Protein AF-A0A358IYY2-F1 (afdb_monomer_lite)

Structure (mmCIF, N/CA/C/O backbone):
data_AF-A0A358IYY2-F1
#
_entry.id   AF-A0A358IYY2-F1
#
loop_
_atom_site.group_PDB
_atom_site.id
_atom_site.type_symbol
_atom_site.label_atom_id
_atom_site.label_alt_id
_atom_site.label_comp_id
_atom_site.label_asym_id
_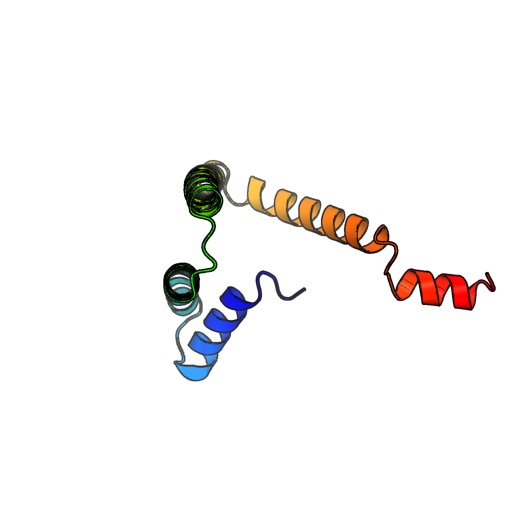atom_site.label_entity_id
_atom_site.label_seq_id
_atom_site.pdbx_PDB_ins_code
_atom_site.Cartn_x
_atom_site.Cartn_y
_atom_site.Cartn_z
_atom_site.occupancy
_atom_site.B_iso_or_equiv
_atom_site.auth_seq_id
_atom_site.auth_comp_id
_atom_site.auth_asym_id
_atom_site.auth_atom_id
_atom_site.pdbx_PDB_model_num
ATOM 1 N N . PHE A 1 1 ? 6.812 8.954 8.675 1.00 39.12 1 PHE A N 1
ATOM 2 C CA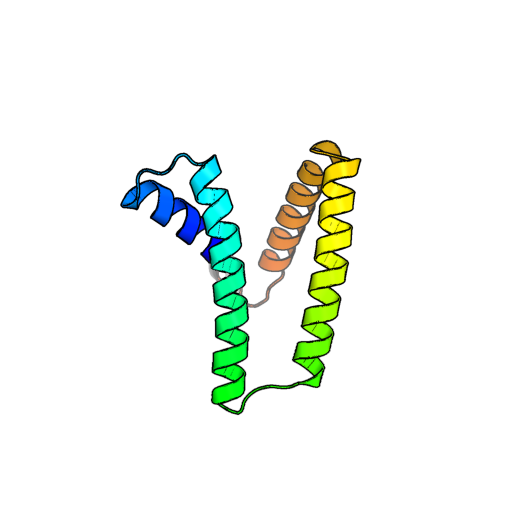 . PHE A 1 1 ? 6.454 8.406 7.353 1.00 39.12 1 PHE A CA 1
ATOM 3 C C . PHE A 1 1 ? 5.002 8.733 7.058 1.00 39.12 1 PHE A C 1
ATOM 5 O O . PHE A 1 1 ? 4.129 8.265 7.777 1.00 39.12 1 PHE A O 1
ATOM 12 N N . PHE A 1 2 ? 4.745 9.543 6.028 1.00 38.28 2 PHE A N 1
ATOM 13 C CA . PHE A 1 2 ? 3.446 9.550 5.357 1.00 38.28 2 PHE A CA 1
ATOM 14 C C . PHE A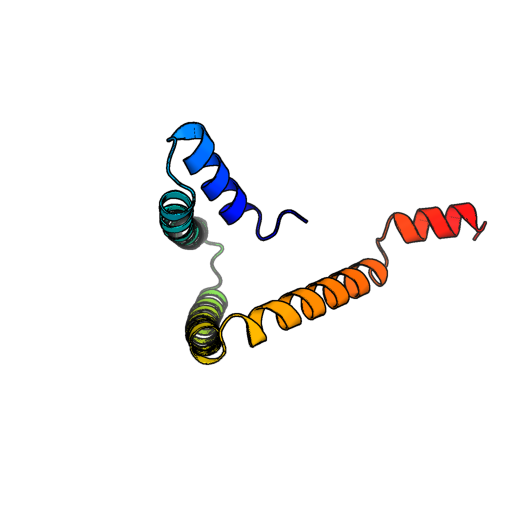 1 2 ? 3.250 8.121 4.831 1.00 38.28 2 PHE A C 1
ATOM 16 O O . PHE A 1 2 ? 3.898 7.722 3.865 1.00 38.28 2 PHE A O 1
ATOM 23 N N . GLY A 1 3 ? 2.483 7.299 5.552 1.00 48.56 3 GLY A N 1
ATOM 24 C CA . GLY A 1 3 ? 2.158 5.942 5.115 1.00 48.56 3 GLY A CA 1
ATOM 25 C C . GLY A 1 3 ? 1.578 5.958 3.693 1.00 48.56 3 GLY A C 1
ATOM 26 O O . GLY A 1 3 ? 1.061 6.994 3.264 1.00 48.56 3 GLY A O 1
ATOM 27 N N . PRO A 1 4 ? 1.639 4.807 3.000 1.00 55.62 4 PRO A N 1
ATOM 28 C CA . PRO A 1 4 ? 1.707 4.657 1.533 1.00 55.62 4 PRO A CA 1
ATOM 29 C C . PRO A 1 4 ? 1.311 5.932 0.776 1.00 55.62 4 PRO A C 1
ATOM 31 O O . PRO A 1 4 ? 0.125 6.207 0.578 1.00 55.62 4 PRO A O 1
ATOM 34 N N . GLY A 1 5 ? 2.321 6.738 0.429 1.00 64.62 5 GLY A N 1
ATOM 35 C CA . GLY A 1 5 ? 2.166 8.157 0.089 1.00 64.62 5 GLY A CA 1
ATOM 36 C C . GLY A 1 5 ? 1.107 8.442 -0.973 1.00 64.62 5 GLY A C 1
ATOM 37 O O . GLY A 1 5 ? 0.329 9.369 -0.805 1.00 64.62 5 GLY A O 1
ATOM 38 N N . THR A 1 6 ? 0.993 7.598 -1.997 1.00 74.88 6 THR A N 1
ATOM 39 C CA . THR A 1 6 ? 0.010 7.737 -3.082 1.00 74.88 6 THR A CA 1
ATOM 40 C C . THR A 1 6 ? -1.439 7.769 -2.593 1.00 74.88 6 THR A C 1
ATOM 42 O O . THR A 1 6 ? -2.215 8.621 -3.016 1.00 74.88 6 THR A O 1
ATOM 45 N N . GLY A 1 7 ? -1.820 6.881 -1.669 1.00 74.12 7 GLY A N 1
ATOM 46 C CA . GLY A 1 7 ? -3.196 6.820 -1.170 1.00 74.12 7 GLY A CA 1
ATOM 47 C C . GLY A 1 7 ? -3.541 8.034 -0.309 1.00 74.12 7 GLY A C 1
ATOM 48 O O . GLY A 1 7 ? -4.544 8.706 -0.536 1.00 74.12 7 GLY A O 1
ATOM 49 N N . SER A 1 8 ? -2.674 8.358 0.648 1.00 79.19 8 SER A N 1
ATOM 50 C CA . SER A 1 8 ? -2.844 9.532 1.512 1.00 79.19 8 SER A CA 1
ATOM 51 C C . SER A 1 8 ? -2.838 10.831 0.700 1.00 79.19 8 SER A C 1
ATOM 53 O O . SER A 1 8 ? -3.654 11.713 0.955 1.00 79.19 8 SER A O 1
ATOM 55 N N . PHE A 1 9 ? -1.979 10.919 -0.320 1.00 82.69 9 PHE A N 1
ATOM 56 C CA . PHE A 1 9 ? -1.915 12.047 -1.244 1.00 82.69 9 PHE A CA 1
ATOM 57 C C . PHE A 1 9 ? -3.218 12.196 -2.029 1.00 82.69 9 PHE A C 1
ATOM 59 O O . PHE A 1 9 ? -3.835 13.250 -1.951 1.00 82.69 9 PHE A O 1
ATOM 66 N N . PHE A 1 10 ? -3.717 11.134 -2.675 1.00 83.38 10 PHE A N 1
ATOM 67 C CA . PHE A 1 10 ? -5.002 11.199 -3.377 1.00 83.38 10 PHE A CA 1
ATOM 68 C C . PHE A 1 10 ? -6.161 11.553 -2.445 1.00 83.38 10 PHE A C 1
ATOM 70 O O . PHE A 1 10 ? -7.012 12.348 -2.823 1.00 83.38 10 PHE A O 1
ATOM 77 N N . ALA A 1 11 ? -6.204 11.007 -1.225 1.00 84.00 11 ALA A N 1
ATOM 78 C CA . ALA A 1 11 ? -7.265 11.343 -0.274 1.00 84.00 11 ALA A CA 1
ATOM 79 C C . ALA A 1 11 ? -7.233 12.829 0.093 1.00 84.00 11 ALA A C 1
ATOM 81 O O . ALA A 1 11 ? -8.265 13.491 0.029 1.00 84.00 11 ALA A O 1
ATOM 82 N N . LEU A 1 12 ? -6.054 13.366 0.414 1.00 84.44 12 LEU A N 1
ATOM 83 C CA . LEU A 1 12 ? -5.887 14.785 0.719 1.00 84.44 12 LEU A CA 1
ATOM 84 C C . LEU A 1 12 ? -6.210 15.667 -0.487 1.00 84.44 12 LEU A C 1
ATOM 86 O O . LEU A 1 12 ? -6.945 16.633 -0.326 1.00 84.44 12 LEU A O 1
ATOM 90 N N . SER A 1 13 ? -5.749 15.318 -1.690 1.00 83.62 13 SER A N 1
ATOM 91 C CA . SER A 1 13 ? -6.072 16.056 -2.914 1.00 83.62 13 SER A CA 1
ATOM 92 C C . SER A 1 13 ? -7.575 16.078 -3.178 1.00 83.62 13 SER A C 1
ATOM 94 O O . SER A 1 13 ? -8.124 17.125 -3.488 1.00 83.62 13 SER A O 1
ATOM 96 N N . LEU A 1 14 ? -8.269 14.953 -3.008 1.00 82.75 14 LEU A N 1
ATOM 97 C CA . LEU A 1 14 ? -9.716 14.875 -3.200 1.00 82.75 14 LEU A CA 1
ATOM 98 C C . LEU A 1 14 ? -10.504 15.657 -2.134 1.00 82.75 14 LEU A C 1
ATOM 100 O O . LEU A 1 14 ? -11.540 16.242 -2.447 1.00 82.75 14 LEU A O 1
ATOM 104 N N . VAL A 1 15 ? -10.024 15.693 -0.889 1.00 84.62 15 VAL A N 1
ATOM 105 C CA . VAL A 1 15 ? -10.625 16.516 0.175 1.00 84.62 15 VAL A CA 1
ATOM 106 C C . VAL A 1 15 ? -10.363 18.003 -0.080 1.00 84.62 15 VAL A C 1
ATOM 108 O O . VAL A 1 15 ? -11.292 18.800 -0.011 1.00 84.62 15 VAL A O 1
ATOM 111 N N . MET A 1 16 ? -9.121 18.383 -0.391 1.00 84.31 16 MET A N 1
ATOM 112 C CA . MET A 1 16 ? -8.713 19.783 -0.548 1.00 84.31 16 MET A CA 1
ATOM 113 C C . MET A 1 16 ? -9.214 20.411 -1.853 1.00 84.31 16 MET A C 1
ATOM 115 O O . MET A 1 16 ? -9.606 21.572 -1.842 1.00 84.31 16 MET A O 1
ATOM 119 N N . LEU A 1 17 ? -9.212 19.668 -2.966 1.00 83.88 17 LEU A N 1
ATOM 120 C CA . LEU A 1 17 ? -9.571 20.195 -4.290 1.00 83.88 17 LEU A CA 1
ATOM 121 C C . LEU A 1 17 ? -11.056 20.019 -4.623 1.00 83.88 17 LEU A C 1
ATOM 123 O O . LEU A 1 17 ? -11.632 20.889 -5.264 1.00 83.88 17 LEU A O 1
ATOM 127 N N . LEU A 1 18 ? -11.684 18.910 -4.208 1.00 80.31 18 LEU A N 1
ATOM 128 C CA . LEU A 1 18 ? -13.103 18.641 -4.491 1.00 80.31 18 LEU A CA 1
ATOM 129 C C . LEU A 1 18 ? -14.022 18.838 -3.277 1.00 80.31 18 LEU A C 1
ATOM 131 O O . LEU A 1 18 ? -15.224 18.603 -3.384 1.00 80.31 18 LEU A O 1
ATOM 135 N N . GLY A 1 19 ? -13.487 19.230 -2.114 1.00 77.75 19 GLY A N 1
ATOM 136 C CA . GLY A 1 19 ? -14.285 19.453 -0.902 1.00 77.75 19 GLY A CA 1
ATOM 137 C C . GLY A 1 19 ? -15.011 18.199 -0.402 1.00 77.75 19 GLY A C 1
ATOM 138 O O . GLY A 1 19 ? -15.998 18.294 0.329 1.00 77.75 19 GLY A O 1
ATOM 139 N N . MET A 1 20 ? -14.580 17.005 -0.825 1.00 81.31 20 MET A N 1
ATOM 140 C CA . MET A 1 20 ? -15.261 15.764 -0.469 1.00 81.31 20 MET A CA 1
ATOM 141 C C . MET A 1 20 ? -15.032 15.423 1.002 1.00 81.31 20 MET A C 1
ATOM 143 O O . MET A 1 20 ? -13.914 15.490 1.505 1.00 81.31 20 MET A O 1
ATOM 147 N N . GLY A 1 21 ? -16.086 14.976 1.688 1.00 81.62 21 GLY A N 1
ATOM 148 C CA . GLY A 1 21 ? -15.954 14.434 3.041 1.00 81.62 21 GLY A CA 1
ATOM 149 C C . GLY A 1 21 ? -14.970 13.258 3.076 1.00 81.62 21 GLY A C 1
ATOM 150 O O . GLY A 1 21 ? -14.920 12.460 2.137 1.00 81.62 21 GLY A O 1
ATOM 151 N N . LEU A 1 22 ? -14.211 13.131 4.170 1.00 76.75 22 LEU A N 1
ATOM 152 C CA . LEU A 1 22 ? -13.095 12.183 4.310 1.00 76.75 22 LEU A CA 1
ATOM 153 C C . LEU A 1 22 ? -13.477 10.731 3.958 1.00 76.75 22 LEU A C 1
ATOM 155 O O . LEU A 1 22 ? -12.705 10.001 3.340 1.00 76.75 22 LEU A O 1
ATOM 159 N N . THR A 1 23 ? -14.700 10.315 4.280 1.00 78.75 23 THR A N 1
ATOM 160 C CA . THR A 1 23 ? -15.254 9.000 3.922 1.00 78.75 23 THR A CA 1
ATOM 161 C C . THR A 1 23 ? -15.453 8.812 2.416 1.00 78.75 23 THR A C 1
ATOM 163 O O . THR A 1 23 ? -15.114 7.754 1.891 1.00 78.75 23 THR A O 1
ATOM 166 N N . ARG A 1 24 ? -15.948 9.824 1.690 1.00 77.00 24 ARG A N 1
ATOM 167 C CA . ARG A 1 24 ? -16.087 9.755 0.222 1.00 77.00 24 ARG A CA 1
ATOM 168 C C . ARG A 1 24 ? -14.731 9.858 -0.471 1.00 77.00 24 ARG A C 1
ATOM 170 O O . ARG A 1 24 ? -14.449 9.072 -1.373 1.00 77.00 24 ARG A O 1
ATOM 177 N N . ALA A 1 25 ? -13.867 10.756 -0.005 1.00 80.75 25 ALA A N 1
ATOM 178 C CA . ALA A 1 25 ? -12.520 10.907 -0.542 1.00 80.75 25 ALA A CA 1
ATOM 179 C C . ALA A 1 25 ? -11.711 9.607 -0.419 1.00 80.75 25 ALA A C 1
ATOM 181 O O . ALA A 1 25 ? -11.147 9.144 -1.402 1.00 80.75 25 ALA A O 1
ATOM 182 N N . THR A 1 26 ? -11.733 8.951 0.746 1.00 81.44 26 THR A N 1
ATOM 183 C CA . THR A 1 26 ? -11.011 7.682 0.953 1.00 81.44 26 THR A CA 1
ATOM 184 C C . THR A 1 26 ? -11.548 6.530 0.099 1.00 81.44 26 THR A C 1
ATOM 186 O O . THR A 1 26 ? -10.765 5.677 -0.328 1.00 81.44 26 THR A O 1
ATOM 189 N N . ALA A 1 27 ? -12.850 6.500 -0.204 1.00 82.69 27 ALA A N 1
ATOM 190 C CA . ALA A 1 27 ? -13.421 5.533 -1.140 1.00 82.69 27 ALA A CA 1
ATOM 191 C C . ALA A 1 27 ? -12.886 5.745 -2.571 1.00 82.69 27 ALA A C 1
ATOM 193 O O . ALA A 1 27 ? -12.377 4.803 -3.183 1.00 82.69 27 ALA A O 1
ATOM 194 N N . HIS A 1 28 ? -12.914 6.985 -3.071 1.00 83.00 28 HIS A N 1
ATOM 195 C CA . HIS A 1 28 ? -12.379 7.332 -4.394 1.00 83.00 28 HIS A CA 1
ATOM 196 C C . HIS A 1 28 ? -10.864 7.128 -4.493 1.00 83.00 28 HIS A C 1
ATOM 198 O O . HIS A 1 28 ? -10.375 6.605 -5.491 1.00 83.00 28 HIS A O 1
ATOM 204 N N . THR A 1 29 ? -10.119 7.445 -3.438 1.00 85.81 29 THR A N 1
ATOM 205 C CA . THR A 1 29 ? -8.684 7.168 -3.328 1.00 85.81 29 THR A CA 1
ATOM 206 C C . THR A 1 29 ? -8.350 5.700 -3.542 1.00 85.81 29 THR A C 1
ATOM 208 O O . THR A 1 29 ? -7.377 5.392 -4.228 1.00 85.81 29 THR A O 1
ATOM 211 N N . LYS A 1 30 ? -9.128 4.775 -2.964 1.00 83.19 30 LYS A N 1
ATOM 212 C CA . LYS A 1 30 ? -8.886 3.339 -3.159 1.00 83.19 30 LYS A CA 1
ATOM 213 C C . LYS A 1 30 ? -9.085 2.933 -4.619 1.00 83.19 30 LYS A C 1
ATOM 215 O O . LYS A 1 30 ? -8.281 2.159 -5.131 1.00 83.19 30 LYS A O 1
ATOM 220 N N . ALA A 1 31 ? -10.102 3.483 -5.284 1.00 85.81 31 ALA A N 1
ATOM 221 C CA . ALA A 1 31 ? -10.334 3.251 -6.708 1.00 85.81 31 ALA A CA 1
ATOM 222 C C . ALA A 1 31 ? -9.202 3.834 -7.573 1.00 85.81 31 ALA A C 1
ATOM 224 O O . ALA A 1 31 ? -8.674 3.141 -8.436 1.00 85.81 31 ALA A O 1
ATOM 225 N N . LEU A 1 32 ? -8.763 5.064 -7.297 1.00 86.06 32 LEU A N 1
ATOM 226 C CA . LEU A 1 32 ? -7.641 5.700 -7.996 1.00 86.06 32 LEU A CA 1
ATOM 227 C C . LEU A 1 32 ? -6.336 4.929 -7.817 1.00 86.06 32 LEU A C 1
ATOM 229 O O . LEU A 1 32 ? -5.622 4.707 -8.786 1.00 86.06 32 LEU A O 1
ATOM 233 N N . ASN A 1 33 ? -6.051 4.456 -6.604 1.00 87.50 33 ASN A N 1
ATOM 234 C CA . ASN A 1 33 ? -4.856 3.661 -6.350 1.00 87.50 33 ASN A CA 1
ATOM 235 C C . ASN A 1 33 ? -4.882 2.333 -7.131 1.00 87.50 33 ASN A C 1
ATOM 237 O O . ASN A 1 33 ? -3.851 1.909 -7.649 1.00 87.50 33 ASN A O 1
ATOM 241 N N . LEU A 1 34 ? -6.052 1.696 -7.272 1.00 86.12 34 LEU A N 1
ATOM 242 C CA . LEU A 1 34 ? -6.209 0.527 -8.144 1.00 86.12 34 LEU A CA 1
ATOM 243 C C . LEU A 1 34 ? -5.916 0.889 -9.606 1.00 86.12 34 LEU A C 1
ATOM 245 O O . LEU A 1 34 ? -5.133 0.200 -10.256 1.00 86.12 34 LEU A O 1
ATOM 249 N N . MET A 1 35 ? -6.477 1.996 -10.097 1.00 87.06 35 MET A N 1
ATOM 250 C CA . MET A 1 35 ? -6.236 2.459 -11.465 1.00 87.06 35 MET A CA 1
ATOM 251 C C . MET A 1 35 ? -4.760 2.765 -11.715 1.00 87.06 35 MET A C 1
ATOM 253 O O . MET A 1 35 ? -4.238 2.375 -12.751 1.00 87.06 35 MET A O 1
ATOM 257 N N . SER A 1 36 ? -4.049 3.376 -10.765 1.00 85.12 36 SER A N 1
ATOM 258 C CA . SER A 1 36 ? -2.608 3.626 -10.896 1.00 85.12 36 SER A CA 1
ATOM 259 C C . SER A 1 36 ? -1.798 2.333 -11.038 1.00 85.12 36 SER A C 1
ATOM 261 O O . SER A 1 36 ? -0.859 2.291 -11.828 1.00 85.12 36 SER A O 1
ATOM 263 N N . ASN A 1 37 ? -2.174 1.263 -10.329 1.00 87.88 37 ASN A N 1
ATOM 264 C CA . ASN A 1 37 ? -1.531 -0.045 -10.488 1.00 87.88 37 ASN A CA 1
ATOM 265 C C . ASN A 1 37 ? -1.845 -0.669 -11.861 1.00 87.88 37 ASN A C 1
ATOM 267 O O . ASN A 1 37 ? -0.943 -1.192 -12.511 1.00 87.88 37 ASN A O 1
ATOM 271 N N . VAL A 1 38 ? -3.094 -0.568 -12.336 1.00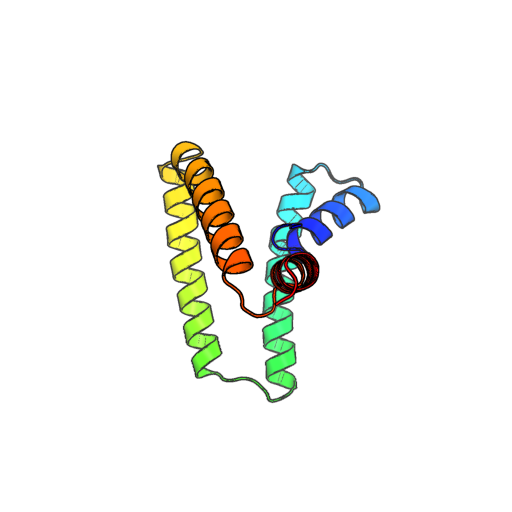 87.69 38 VAL A N 1
ATOM 272 C CA . VAL A 1 38 ? -3.497 -1.049 -13.673 1.00 87.69 38 VAL A CA 1
ATOM 273 C C . VAL A 1 38 ? -2.759 -0.293 -14.777 1.00 87.69 38 VAL A C 1
ATOM 275 O O . VAL A 1 38 ? -2.200 -0.912 -15.678 1.00 87.69 38 VAL A O 1
ATOM 278 N N . VAL A 1 39 ? -2.699 1.036 -14.684 1.00 87.88 39 VAL A N 1
ATOM 279 C CA . VAL A 1 39 ? -1.943 1.880 -15.617 1.00 87.88 39 VAL A CA 1
ATOM 280 C C . VAL A 1 39 ? -0.465 1.505 -15.592 1.00 87.88 39 VAL A C 1
ATOM 282 O O . VAL A 1 39 ? 0.133 1.394 -16.654 1.00 87.88 39 VAL A O 1
ATOM 285 N N . GLY A 1 40 ? 0.108 1.229 -14.416 1.00 87.62 40 GLY A N 1
ATOM 286 C CA . GLY A 1 40 ? 1.473 0.718 -14.298 1.00 87.62 40 GLY A CA 1
ATOM 287 C C . GLY A 1 40 ? 1.693 -0.541 -15.137 1.00 87.62 40 GLY A C 1
ATOM 288 O O . GLY A 1 40 ? 2.614 -0.574 -15.948 1.00 87.62 40 GLY A O 1
ATOM 289 N N . ILE A 1 41 ? 0.809 -1.537 -15.017 1.00 86.06 41 ILE A N 1
ATOM 290 C CA . ILE A 1 41 ? 0.875 -2.773 -15.816 1.00 86.06 41 ILE A CA 1
ATOM 291 C C . ILE A 1 41 ? 0.775 -2.467 -17.314 1.00 86.06 41 ILE A C 1
ATOM 293 O O . ILE A 1 41 ? 1.574 -2.987 -18.088 1.00 86.06 41 ILE A O 1
ATOM 297 N N . VAL A 1 42 ? -0.168 -1.616 -17.728 1.00 87.88 42 VAL A N 1
ATOM 298 C CA . VAL A 1 42 ? -0.359 -1.252 -19.143 1.00 87.88 42 VAL A CA 1
ATOM 299 C C . VAL A 1 42 ? 0.874 -0.537 -19.701 1.00 87.88 42 VAL A C 1
ATOM 301 O O . VAL A 1 42 ? 1.361 -0.901 -20.766 1.00 87.88 42 VAL A O 1
ATOM 304 N N . VAL A 1 43 ? 1.421 0.438 -18.974 1.00 89.12 43 VAL A N 1
ATOM 305 C CA . VAL A 1 43 ? 2.608 1.201 -19.391 1.00 89.12 43 VAL A CA 1
ATOM 306 C C . VAL A 1 43 ? 3.839 0.297 -19.484 1.00 89.12 43 VAL A C 1
ATOM 308 O O . VAL A 1 43 ? 4.573 0.365 -20.467 1.00 89.12 43 VAL A O 1
ATOM 311 N N . LEU A 1 44 ? 4.042 -0.593 -18.509 1.00 86.25 44 LEU A N 1
ATOM 312 C CA . LEU A 1 44 ? 5.129 -1.580 -18.528 1.00 86.25 44 LEU A CA 1
ATOM 313 C C . LEU A 1 44 ? 4.964 -2.610 -19.654 1.00 86.25 44 LEU A C 1
ATOM 315 O O . LEU A 1 44 ? 5.960 -3.011 -20.257 1.00 86.25 44 LEU A O 1
ATOM 319 N N . ALA A 1 45 ? 3.728 -3.013 -19.960 1.00 86.12 45 ALA A N 1
ATOM 320 C CA . ALA A 1 45 ? 3.428 -3.910 -21.070 1.00 86.12 45 ALA A CA 1
ATOM 321 C C . ALA A 1 45 ? 3.732 -3.257 -22.428 1.00 86.12 45 ALA A C 1
ATOM 323 O O . ALA A 1 45 ? 4.360 -3.888 -23.275 1.00 86.12 45 ALA A O 1
ATOM 324 N N . VAL A 1 46 ? 3.351 -1.988 -22.618 1.00 86.81 46 VAL A N 1
ATOM 325 C CA . VAL A 1 46 ? 3.660 -1.216 -23.837 1.00 86.81 46 VAL A CA 1
ATOM 326 C C . VAL A 1 46 ? 5.163 -0.960 -23.971 1.00 86.81 46 VAL A C 1
ATOM 328 O O . VAL A 1 46 ? 5.706 -1.049 -25.067 1.00 86.81 46 VAL A O 1
ATOM 331 N N . GLY A 1 47 ? 5.855 -0.690 -22.861 1.00 83.75 47 GLY A N 1
ATOM 332 C CA . GLY A 1 47 ? 7.302 -0.470 -22.840 1.00 83.75 47 GLY A CA 1
ATOM 333 C C . GLY A 1 47 ? 8.155 -1.730 -23.034 1.00 83.75 47 GLY A C 1
ATOM 334 O O . GLY A 1 47 ? 9.376 -1.624 -23.019 1.00 83.75 47 GLY A O 1
ATOM 335 N N . GLY A 1 48 ? 7.559 -2.922 -23.168 1.00 81.31 48 GLY A N 1
ATOM 336 C CA . GLY A 1 48 ? 8.282 -4.185 -23.382 1.00 81.31 48 GLY A CA 1
ATOM 337 C C . GLY A 1 48 ? 9.070 -4.709 -22.171 1.00 81.31 48 GLY A C 1
ATOM 338 O O . GLY A 1 48 ? 9.641 -5.795 -22.230 1.00 81.31 48 GLY A O 1
ATOM 339 N N . HIS A 1 49 ? 9.068 -3.991 -21.047 1.00 80.25 49 HIS A N 1
ATOM 340 C CA . HIS A 1 49 ? 9.781 -4.342 -19.814 1.00 80.25 49 HIS A CA 1
ATOM 341 C C . HIS A 1 49 ? 8.885 -5.085 -18.813 1.00 80.25 49 HIS A C 1
ATOM 343 O O . HIS A 1 49 ? 8.952 -4.847 -17.606 1.00 80.25 49 HIS A O 1
ATOM 349 N N . ILE A 1 50 ? 8.018 -5.979 -19.294 1.00 84.25 50 ILE A N 1
ATOM 350 C CA . ILE A 1 50 ? 7.127 -6.755 -18.431 1.00 84.25 50 ILE A CA 1
ATOM 351 C C . ILE A 1 50 ? 7.634 -8.188 -18.259 1.00 84.25 50 ILE A C 1
ATOM 353 O O . ILE A 1 50 ? 7.736 -8.974 -19.199 1.00 84.25 50 ILE A O 1
ATOM 357 N N . VAL A 1 51 ? 7.927 -8.555 -17.012 1.00 85.94 51 VAL A N 1
ATOM 358 C CA . VAL A 1 51 ? 8.215 -9.944 -16.647 1.00 85.94 51 VAL A CA 1
ATOM 359 C C . VAL A 1 51 ? 6.887 -10.620 -16.317 1.00 85.94 51 VAL A C 1
ATOM 361 O O . VAL A 1 51 ? 6.420 -10.568 -15.180 1.00 85.94 51 VAL A O 1
ATOM 364 N N . TRP A 1 52 ? 6.259 -11.242 -17.317 1.00 83.69 52 TRP A N 1
ATOM 365 C CA . TRP A 1 52 ? 4.918 -11.838 -17.205 1.00 83.69 52 TRP A CA 1
ATOM 366 C C . TRP A 1 52 ? 4.772 -12.838 -16.052 1.00 83.69 52 TRP A C 1
ATOM 368 O O . TRP A 1 52 ? 3.754 -12.842 -15.361 1.00 83.69 52 TRP A O 1
ATOM 378 N N . VAL A 1 53 ? 5.809 -13.640 -15.792 1.00 87.56 53 VAL A N 1
ATOM 379 C CA . VAL A 1 53 ? 5.830 -14.590 -14.668 1.00 87.56 53 VAL A CA 1
ATOM 380 C C . VAL A 1 53 ? 5.742 -13.853 -13.330 1.00 87.56 53 VAL A C 1
ATOM 382 O O . VAL A 1 53 ? 4.935 -14.209 -12.472 1.00 87.56 53 VAL A O 1
ATOM 385 N N . LEU A 1 54 ? 6.528 -12.786 -13.163 1.00 86.44 54 LEU A N 1
ATOM 386 C CA . LEU A 1 54 ? 6.532 -11.989 -11.940 1.00 86.44 54 LEU A CA 1
ATOM 387 C C . LEU A 1 54 ? 5.205 -11.242 -11.767 1.00 86.44 54 LEU A C 1
ATOM 389 O O . LEU A 1 54 ? 4.656 -11.233 -10.668 1.00 86.44 54 LEU A O 1
ATOM 393 N N . ALA A 1 55 ? 4.655 -10.687 -12.851 1.00 84.94 55 ALA A N 1
ATOM 394 C CA . ALA A 1 55 ? 3.351 -10.030 -12.849 1.00 84.94 55 ALA A CA 1
ATOM 395 C C . ALA A 1 55 ? 2.231 -10.987 -12.397 1.00 84.94 55 ALA A C 1
ATOM 397 O O . ALA A 1 55 ? 1.405 -10.614 -11.563 1.00 84.94 55 ALA A O 1
ATOM 398 N N . GLY A 1 56 ? 2.244 -12.237 -12.876 1.00 86.50 56 GLY A N 1
ATOM 399 C CA . GLY A 1 56 ? 1.299 -13.273 -12.454 1.00 86.50 56 GLY A CA 1
ATOM 400 C C . GLY A 1 56 ? 1.425 -13.631 -10.970 1.00 86.50 56 GLY A C 1
ATOM 401 O O . GLY A 1 56 ? 0.425 -13.630 -10.250 1.00 86.50 56 GLY A O 1
ATOM 402 N N . ILE A 1 57 ? 2.649 -13.870 -10.485 1.00 91.56 57 ILE A N 1
ATOM 403 C CA . ILE A 1 57 ? 2.902 -14.181 -9.066 1.00 91.56 57 ILE A CA 1
ATOM 404 C C . ILE A 1 57 ? 2.465 -13.017 -8.168 1.00 91.56 57 ILE A C 1
ATOM 406 O O . ILE A 1 57 ? 1.800 -13.232 -7.153 1.00 91.56 57 ILE A O 1
ATOM 410 N N . MET A 1 58 ? 2.792 -11.780 -8.550 1.00 88.75 58 MET A N 1
ATOM 411 C CA . MET A 1 58 ? 2.396 -10.581 -7.810 1.00 88.75 58 MET A CA 1
ATOM 412 C C . MET A 1 58 ? 0.875 -10.403 -7.778 1.00 88.75 58 MET A C 1
ATOM 414 O O . MET A 1 58 ? 0.334 -10.113 -6.711 1.00 88.75 58 MET A O 1
ATOM 418 N N . ALA A 1 59 ? 0.176 -10.626 -8.896 1.00 87.50 59 ALA A N 1
ATOM 419 C CA . ALA A 1 59 ? -1.281 -10.526 -8.960 1.00 87.50 59 ALA A CA 1
ATOM 420 C C . ALA A 1 59 ? -1.966 -11.554 -8.045 1.00 87.50 59 ALA A C 1
ATOM 422 O O . ALA A 1 59 ? -2.842 -11.199 -7.252 1.00 87.50 59 ALA A O 1
ATOM 423 N N . VAL A 1 60 ? -1.527 -12.817 -8.094 1.00 91.62 60 VAL A N 1
ATOM 424 C CA . VAL A 1 60 ? -2.054 -13.883 -7.227 1.00 91.62 60 VAL A CA 1
ATOM 425 C C . VAL A 1 60 ? -1.738 -13.595 -5.757 1.00 91.62 60 VAL A C 1
ATOM 427 O O . VAL A 1 60 ? -2.628 -13.674 -4.908 1.00 91.62 60 VAL A O 1
ATOM 430 N N . GLY A 1 61 ? -0.503 -13.194 -5.450 1.00 91.31 61 GLY A N 1
ATOM 431 C CA . GLY A 1 61 ? -0.085 -12.848 -4.092 1.00 91.31 61 GLY A CA 1
ATOM 432 C C . GLY A 1 61 ? -0.880 -11.677 -3.507 1.00 91.31 61 GLY A C 1
ATOM 433 O O . GLY A 1 61 ? -1.358 -11.762 -2.374 1.00 91.31 61 GLY A O 1
ATOM 434 N N . GLN A 1 62 ? -1.091 -10.611 -4.285 1.00 88.44 62 GLN A N 1
ATOM 435 C CA . GLN A 1 62 ? -1.914 -9.468 -3.878 1.00 88.44 62 GLN A CA 1
ATOM 436 C C . GLN A 1 62 ? -3.383 -9.855 -3.687 1.00 88.44 62 GLN A C 1
ATOM 438 O O . GLN A 1 62 ? -4.005 -9.404 -2.723 1.00 88.44 62 GLN A O 1
ATOM 443 N N . PHE A 1 63 ? -3.938 -10.707 -4.552 1.00 89.31 63 PHE A N 1
ATOM 444 C CA . PHE A 1 63 ? -5.320 -11.167 -4.426 1.00 89.31 63 PHE A CA 1
ATOM 445 C C . PHE A 1 63 ? -5.527 -11.998 -3.155 1.00 89.31 63 PHE A C 1
ATOM 447 O O . PHE A 1 63 ? -6.425 -11.702 -2.362 1.00 89.31 63 PHE A O 1
ATOM 454 N N . ILE A 1 64 ? -4.662 -12.988 -2.916 1.00 92.94 64 ILE A N 1
ATOM 455 C CA . ILE A 1 64 ? -4.717 -13.842 -1.722 1.00 92.94 64 ILE A CA 1
ATOM 456 C C . ILE A 1 64 ? -4.499 -13.000 -0.462 1.00 92.94 64 ILE A C 1
ATOM 458 O O . ILE A 1 64 ? -5.318 -13.043 0.458 1.00 92.94 64 ILE A O 1
ATOM 462 N N . GLY A 1 65 ? -3.448 -12.177 -0.435 1.00 87.81 65 GLY A N 1
ATOM 463 C CA . GLY A 1 65 ? -3.131 -11.315 0.703 1.00 87.81 65 GLY A CA 1
ATOM 464 C C . GLY A 1 65 ? -4.230 -10.293 0.999 1.00 87.81 65 GLY A C 1
ATOM 465 O O . GLY A 1 65 ? -4.602 -10.102 2.156 1.00 87.81 65 GLY A O 1
ATOM 466 N N . GLY A 1 66 ? -4.817 -9.685 -0.034 1.00 86.38 66 GLY A N 1
ATOM 467 C CA . GLY A 1 66 ? -5.933 -8.750 0.102 1.00 86.38 66 GLY A CA 1
ATOM 468 C C . GLY A 1 66 ? -7.201 -9.425 0.626 1.00 86.38 66 GLY A C 1
ATOM 469 O O . GLY A 1 66 ? -7.872 -8.889 1.515 1.00 86.38 66 GLY A O 1
ATOM 470 N N . ARG A 1 67 ? -7.513 -10.632 0.138 1.00 88.00 67 ARG A N 1
ATOM 471 C CA . ARG A 1 67 ? -8.665 -11.423 0.594 1.00 88.00 67 ARG A CA 1
ATOM 472 C C . ARG A 1 67 ? -8.494 -11.865 2.047 1.00 88.00 67 ARG A C 1
ATOM 474 O O . ARG A 1 67 ? -9.388 -11.641 2.858 1.00 88.00 67 ARG A O 1
ATOM 481 N N . MET A 1 68 ? -7.340 -12.435 2.391 1.00 88.25 68 MET A N 1
ATOM 482 C CA . MET A 1 68 ? -7.040 -12.882 3.754 1.00 88.25 68 MET A CA 1
ATOM 483 C C . MET A 1 68 ? -6.963 -11.705 4.731 1.00 88.25 68 MET A C 1
ATOM 485 O O . MET A 1 68 ? -7.549 -11.768 5.811 1.00 88.25 68 MET A O 1
ATOM 489 N N . GLY A 1 69 ? -6.307 -10.609 4.344 1.00 83.88 69 GLY A N 1
ATOM 490 C CA . GLY A 1 69 ? -6.159 -9.414 5.173 1.00 83.88 69 GLY A CA 1
ATOM 491 C C . GLY A 1 69 ? -7.485 -8.701 5.438 1.00 83.88 69 GLY A C 1
ATOM 492 O O . GLY A 1 69 ? -7.771 -8.355 6.583 1.00 83.88 69 GLY A O 1
ATOM 493 N N . SER A 1 70 ? -8.332 -8.530 4.416 1.00 84.62 70 SER A N 1
ATOM 494 C CA . SER A 1 70 ? -9.671 -7.945 4.593 1.00 84.62 70 SER A CA 1
ATOM 495 C C . SER A 1 70 ? -10.578 -8.834 5.446 1.00 84.62 70 SER A C 1
ATOM 497 O O . SER A 1 70 ? -11.251 -8.329 6.344 1.00 84.62 70 SER A O 1
ATOM 499 N N . HIS A 1 71 ? -10.537 -10.153 5.241 1.00 85.56 71 HIS A N 1
ATOM 500 C CA . HIS A 1 71 ? -11.302 -11.104 6.043 1.00 85.56 71 HIS A CA 1
ATOM 501 C C . HIS A 1 71 ? -10.858 -11.113 7.516 1.00 85.56 71 HIS A C 1
ATOM 503 O O . HIS A 1 71 ? -11.696 -11.041 8.415 1.00 85.56 71 HIS A O 1
ATOM 509 N N . ALA A 1 72 ? -9.549 -11.126 7.783 1.00 84.00 72 ALA A N 1
ATOM 510 C CA . ALA A 1 72 ? -9.012 -11.033 9.139 1.00 84.00 72 ALA A CA 1
ATOM 511 C C . ALA A 1 72 ? -9.354 -9.685 9.802 1.00 84.00 72 ALA A C 1
ATOM 513 O O . ALA A 1 72 ? -9.767 -9.653 10.962 1.00 84.00 72 ALA A O 1
ATOM 514 N N . ALA A 1 73 ? -9.260 -8.576 9.064 1.00 83.12 73 ALA A N 1
ATOM 515 C CA . ALA A 1 73 ? -9.625 -7.252 9.566 1.00 83.12 73 ALA A CA 1
ATOM 516 C C . ALA A 1 73 ? -11.116 -7.157 9.933 1.00 83.12 73 ALA A C 1
ATOM 518 O O . ALA A 1 73 ? -11.451 -6.572 10.961 1.00 83.12 73 ALA A O 1
ATOM 519 N N . MET A 1 74 ? -12.002 -7.761 9.137 1.00 84.38 74 MET A N 1
ATOM 520 C CA . MET A 1 74 ? -13.438 -7.814 9.430 1.00 84.38 74 MET A CA 1
ATOM 521 C C . MET A 1 74 ? -13.763 -8.736 10.614 1.00 84.38 74 MET A C 1
ATOM 523 O O . MET A 1 74 ? -14.614 -8.391 11.428 1.00 84.38 74 MET A O 1
ATOM 527 N N . ARG A 1 75 ? -13.077 -9.881 10.744 1.00 83.19 75 ARG A N 1
ATOM 528 C CA . ARG A 1 75 ? -13.349 -10.881 11.794 1.00 83.19 75 ARG A CA 1
ATOM 529 C C . ARG A 1 75 ? -12.831 -10.479 13.177 1.00 83.19 75 ARG A C 1
ATOM 531 O O . ARG A 1 75 ? -13.505 -10.726 14.170 1.00 83.19 75 ARG A O 1
ATOM 538 N N . PHE A 1 76 ? -11.640 -9.887 13.255 1.00 79.44 76 PHE A N 1
ATOM 539 C CA . PHE A 1 76 ? -10.998 -9.528 14.529 1.00 79.44 76 PHE A CA 1
ATOM 540 C C . PHE A 1 76 ? -11.097 -8.030 14.860 1.00 79.44 76 PHE A C 1
ATOM 542 O O . PHE A 1 76 ? -10.845 -7.620 15.998 1.00 79.44 76 PHE A O 1
ATOM 549 N N . GLY A 1 77 ? -11.487 -7.205 13.885 1.00 77.31 77 GLY A N 1
ATOM 550 C CA . GLY A 1 77 ? -11.739 -5.783 14.074 1.00 77.31 77 GLY A CA 1
ATOM 551 C C . GLY A 1 77 ? -10.512 -4.993 14.563 1.00 77.31 77 GLY A C 1
ATOM 552 O O . GLY A 1 77 ? -9.360 -5.384 14.341 1.00 77.31 77 GLY A O 1
ATOM 553 N N . PRO A 1 78 ? -10.730 -3.870 15.276 1.00 76.75 78 PRO A N 1
ATOM 554 C CA . PRO A 1 78 ? -9.659 -2.981 15.738 1.00 76.75 78 PRO A CA 1
ATOM 555 C C . PRO A 1 78 ? -8.628 -3.642 16.664 1.00 76.75 78 PRO A C 1
ATOM 557 O O . PRO A 1 78 ? -7.513 -3.131 16.787 1.00 76.75 78 PRO A O 1
ATOM 560 N N . ARG A 1 79 ? -8.984 -4.764 17.310 1.00 79.69 79 ARG A N 1
ATOM 561 C CA . ARG A 1 79 ? -8.111 -5.498 18.241 1.00 79.69 79 ARG A CA 1
ATOM 562 C C . ARG A 1 79 ? -6.924 -6.159 17.549 1.00 79.69 79 ARG A C 1
ATOM 564 O O . ARG A 1 79 ? -5.890 -6.302 18.183 1.00 79.69 79 ARG A O 1
ATOM 571 N N . LEU A 1 80 ? -7.051 -6.516 16.270 1.00 79.00 80 LEU A N 1
ATOM 572 C CA . LEU A 1 80 ? -5.941 -7.059 15.485 1.00 79.00 80 LEU A CA 1
ATOM 573 C C . LEU A 1 80 ? -5.147 -5.950 14.785 1.00 79.00 80 LEU A C 1
ATOM 575 O O . LEU A 1 80 ? -3.923 -5.990 14.767 1.00 79.00 80 LEU A O 1
ATOM 579 N N . ILE A 1 81 ? -5.830 -4.931 14.257 1.00 81.00 81 ILE A N 1
ATOM 580 C CA . ILE A 1 81 ? -5.204 -3.873 13.445 1.00 81.00 81 ILE A CA 1
ATOM 581 C C . ILE A 1 81 ? -4.243 -3.015 14.279 1.00 81.00 81 ILE A C 1
ATOM 583 O O . ILE A 1 81 ? -3.127 -2.739 13.844 1.00 81.00 81 ILE A O 1
ATOM 587 N N . ARG A 1 82 ? -4.654 -2.602 15.486 1.00 81.94 82 ARG A N 1
ATOM 588 C CA . ARG A 1 82 ? -3.843 -1.733 16.356 1.00 81.94 82 ARG A CA 1
ATOM 589 C C . ARG A 1 82 ? -2.479 -2.338 16.733 1.00 81.94 82 ARG A C 1
ATOM 591 O O . ARG A 1 82 ? -1.481 -1.670 16.476 1.00 81.94 82 ARG A O 1
ATOM 598 N N . PRO A 1 83 ? -2.384 -3.560 17.298 1.00 85.94 83 PRO A N 1
ATOM 599 C CA . PRO A 1 83 ? -1.088 -4.142 17.645 1.00 85.94 83 PRO A CA 1
ATOM 600 C C . PRO A 1 83 ? -0.230 -4.428 16.409 1.00 85.94 83 PRO A C 1
ATOM 602 O O . PRO A 1 83 ? 0.972 -4.194 16.457 1.00 85.94 83 PRO A O 1
ATOM 605 N N . LEU A 1 84 ? -0.827 -4.839 15.284 1.00 85.31 84 LEU A N 1
ATOM 606 C CA . LEU A 1 84 ? -0.097 -5.029 14.023 1.00 85.31 84 LEU A CA 1
ATOM 607 C C . LEU A 1 84 ? 0.601 -3.747 13.563 1.00 85.31 84 LEU A C 1
ATOM 609 O O . LEU A 1 84 ? 1.773 -3.790 13.199 1.00 85.31 84 LEU A O 1
ATOM 613 N N . LEU A 1 85 ? -0.090 -2.605 13.622 1.00 83.62 85 LEU A N 1
ATOM 614 C CA . LEU A 1 85 ? 0.503 -1.311 13.277 1.00 83.62 85 LEU A CA 1
ATOM 615 C C . LEU A 1 85 ? 1.682 -0.963 14.190 1.00 83.62 85 LEU A C 1
ATOM 617 O O . LEU A 1 85 ? 2.720 -0.531 13.695 1.00 83.62 85 LEU A O 1
ATOM 621 N N . VAL A 1 86 ? 1.541 -1.175 15.501 1.00 87.12 86 VAL A N 1
ATOM 622 C CA . VAL A 1 86 ? 2.611 -0.893 16.470 1.00 87.12 86 VAL A CA 1
ATOM 623 C C . VAL A 1 86 ? 3.817 -1.798 16.226 1.00 87.12 86 VAL A C 1
ATOM 625 O O . VAL A 1 86 ? 4.934 -1.301 16.117 1.00 87.12 86 VAL A O 1
ATOM 628 N N . VAL A 1 87 ? 3.599 -3.106 16.070 1.00 90.56 87 VAL A N 1
ATOM 629 C CA . VAL A 1 87 ? 4.671 -4.082 15.823 1.00 90.56 87 VAL A CA 1
ATOM 630 C C . VAL A 1 87 ? 5.395 -3.781 14.512 1.00 90.56 87 VAL A C 1
ATOM 632 O O . VAL A 1 87 ? 6.621 -3.729 14.503 1.00 90.56 87 VAL A O 1
ATOM 635 N N . ILE A 1 88 ? 4.667 -3.519 13.421 1.00 85.75 88 ILE A N 1
ATOM 636 C CA . ILE A 1 88 ? 5.273 -3.170 12.126 1.00 85.75 88 ILE A CA 1
ATOM 637 C C . ILE A 1 88 ? 6.032 -1.847 12.223 1.00 85.75 88 ILE A C 1
ATOM 639 O O . ILE A 1 88 ? 7.121 -1.737 11.667 1.00 85.75 88 ILE A O 1
ATOM 643 N N . SER A 1 89 ? 5.493 -0.851 12.930 1.00 84.38 89 SER A N 1
ATOM 644 C CA . SER A 1 89 ? 6.183 0.424 13.125 1.00 84.38 89 SER A CA 1
ATOM 645 C C . SER A 1 89 ? 7.494 0.232 13.882 1.00 84.38 89 SER A C 1
ATOM 647 O O . SER A 1 89 ? 8.520 0.732 13.434 1.00 84.38 89 SER A O 1
ATOM 649 N N . LEU A 1 90 ? 7.486 -0.521 14.985 1.00 87.81 90 LEU A N 1
ATOM 650 C CA . LEU A 1 90 ? 8.693 -0.821 15.758 1.00 87.81 90 LEU A CA 1
ATOM 651 C C . LEU A 1 90 ? 9.697 -1.638 14.939 1.00 87.81 90 LEU A C 1
ATOM 653 O O . LEU A 1 90 ? 10.884 -1.323 14.941 1.00 87.81 90 LEU A O 1
ATOM 657 N N . ALA A 1 91 ? 9.227 -2.636 14.188 1.00 87.44 91 ALA A N 1
ATOM 658 C CA . ALA A 1 91 ? 10.066 -3.442 13.307 1.00 87.44 91 ALA A CA 1
ATOM 659 C C . ALA A 1 91 ? 10.683 -2.606 12.176 1.00 87.44 91 ALA A C 1
ATOM 661 O O . ALA A 1 91 ? 11.865 -2.752 11.881 1.00 87.44 91 ALA A O 1
ATOM 662 N N . MET A 1 92 ? 9.915 -1.699 11.563 1.00 82.19 92 MET A N 1
ATOM 663 C CA . MET A 1 92 ? 10.421 -0.760 10.559 1.00 82.19 92 MET A CA 1
ATOM 664 C C . MET A 1 92 ? 11.442 0.196 11.160 1.00 82.19 92 MET A C 1
ATOM 666 O O . MET A 1 92 ? 12.481 0.402 10.545 1.00 82.19 92 MET A O 1
ATOM 670 N N . THR A 1 93 ? 11.190 0.741 12.352 1.00 84.19 93 THR A N 1
ATOM 671 C CA . THR A 1 93 ? 12.151 1.583 13.074 1.00 84.19 93 THR A CA 1
ATOM 672 C C . THR A 1 93 ? 13.443 0.822 13.364 1.00 84.19 93 THR A C 1
ATOM 674 O O . THR A 1 93 ? 14.519 1.340 13.077 1.00 84.19 93 THR A O 1
ATOM 677 N N . ALA A 1 94 ? 13.354 -0.417 13.854 1.00 85.38 94 ALA A N 1
ATOM 678 C CA . ALA A 1 94 ? 14.511 -1.273 14.105 1.00 85.38 94 ALA A CA 1
ATOM 679 C C . ALA A 1 94 ? 15.273 -1.608 12.813 1.00 85.38 94 ALA A C 1
ATOM 681 O O . ALA A 1 94 ? 16.495 -1.487 12.782 1.00 85.38 94 ALA A O 1
ATOM 682 N N . ARG A 1 95 ? 14.563 -1.951 11.726 1.00 80.69 95 ARG A N 1
ATOM 683 C CA . ARG A 1 95 ? 15.162 -2.182 10.404 1.00 80.69 95 ARG A CA 1
ATOM 684 C C . ARG A 1 95 ? 15.880 -0.934 9.911 1.00 80.69 95 ARG A C 1
ATOM 686 O O . ARG A 1 95 ? 17.014 -1.048 9.459 1.00 80.69 95 ARG A O 1
ATOM 693 N N . LEU A 1 96 ? 15.229 0.229 10.006 1.00 78.06 96 LEU A N 1
ATOM 694 C CA . LEU A 1 96 ? 15.827 1.496 9.608 1.00 78.06 96 LEU A CA 1
ATOM 695 C C . LEU A 1 96 ? 17.108 1.692 10.398 1.00 78.06 96 LEU A C 1
ATOM 697 O O . LEU A 1 96 ? 18.136 1.799 9.767 1.00 78.06 96 LEU A O 1
ATOM 701 N N . LEU A 1 97 ? 17.072 1.617 11.735 1.00 74.12 97 LEU A N 1
ATOM 702 C CA . LEU A 1 97 ? 18.236 1.736 12.628 1.00 74.12 97 LEU A CA 1
ATOM 703 C C . LEU A 1 97 ? 19.373 0.750 12.298 1.00 74.12 97 LEU A C 1
ATOM 705 O O . LEU A 1 97 ? 20.541 1.122 12.401 1.00 74.12 97 LEU A O 1
ATOM 709 N N . SER A 1 98 ? 19.040 -0.473 11.875 1.00 72.12 98 SER A N 1
ATOM 710 C CA . SER A 1 98 ? 20.014 -1.495 11.469 1.00 72.12 98 SER A CA 1
ATOM 711 C C . SER A 1 98 ? 20.598 -1.297 10.065 1.00 72.12 98 SER A C 1
ATOM 713 O O . SER A 1 98 ? 21.573 -1.963 9.723 1.00 72.12 98 SER A O 1
ATOM 715 N N . ASP A 1 99 ? 20.022 -0.409 9.249 1.00 74.69 99 ASP A N 1
ATOM 716 C CA . ASP A 1 99 ? 20.487 -0.146 7.889 1.00 74.69 99 ASP A CA 1
ATOM 717 C C . ASP A 1 99 ? 21.879 0.534 7.920 1.00 74.69 99 ASP A C 1
ATOM 719 O O . ASP A 1 99 ? 22.037 1.597 8.542 1.00 74.69 99 ASP A O 1
ATOM 723 N N . PRO A 1 100 ? 22.915 -0.048 7.276 1.00 60.50 100 PRO A N 1
ATOM 724 C CA . PRO A 1 100 ? 24.276 0.493 7.268 1.00 60.50 100 PRO A CA 1
ATOM 725 C C . PRO A 1 100 ? 24.394 1.904 6.676 1.00 60.50 100 PRO A C 1
ATOM 727 O O . PRO A 1 100 ? 25.363 2.597 6.988 1.00 60.50 100 PRO A O 1
ATOM 730 N N . ALA A 1 101 ? 23.421 2.335 5.861 1.00 59.66 101 ALA A N 1
ATOM 731 C CA . ALA A 1 101 ? 23.378 3.641 5.197 1.00 59.66 101 ALA A CA 1
ATOM 732 C C . ALA A 1 101 ? 22.746 4.765 6.046 1.00 59.66 101 ALA A C 1
ATOM 734 O O . ALA A 1 101 ? 22.471 5.855 5.541 1.00 59.66 101 ALA A O 1
ATOM 735 N N . ASN A 1 102 ? 22.494 4.524 7.336 1.00 60.28 102 ASN A N 1
ATOM 736 C CA . ASN A 1 102 ? 21.865 5.512 8.203 1.00 60.28 102 ASN A CA 1
ATOM 737 C C . ASN A 1 102 ? 22.723 6.769 8.433 1.00 60.28 102 ASN A C 1
ATOM 739 O O . ASN A 1 102 ? 23.771 6.675 9.084 1.00 60.28 102 ASN A O 1
ATOM 743 N N . PRO A 1 103 ? 22.224 7.972 8.085 1.00 62.00 103 PRO A N 1
ATOM 744 C CA . PRO A 1 103 ? 22.904 9.231 8.394 1.00 62.00 103 PRO A CA 1
ATOM 745 C C . PRO A 1 103 ? 23.037 9.468 9.907 1.00 62.00 103 PRO A C 1
ATOM 747 O O . PRO A 1 103 ? 23.967 10.135 10.341 1.00 62.00 103 PRO A O 1
ATOM 750 N N . LEU A 1 104 ? 22.173 8.858 10.730 1.00 58.50 104 LEU A N 1
ATOM 751 C CA . LEU A 1 104 ? 22.270 8.913 12.192 1.00 58.50 104 LEU A CA 1
ATOM 752 C C . LEU A 1 104 ? 23.429 8.080 12.747 1.00 58.50 104 LEU A C 1
ATOM 754 O O . LEU A 1 104 ? 24.049 8.500 13.713 1.00 58.50 104 LEU A O 1
ATOM 758 N N . ARG A 1 105 ? 23.772 6.939 12.133 1.00 57.75 105 ARG A N 1
ATOM 759 C CA . ARG A 1 105 ? 24.946 6.153 12.545 1.00 57.75 105 ARG A CA 1
ATOM 760 C C . ARG A 1 105 ? 26.240 6.848 12.123 1.00 57.75 105 ARG A C 1
ATOM 762 O O . ARG A 1 105 ? 27.198 6.806 12.877 1.00 57.75 105 ARG A O 1
ATOM 769 N N . ILE A 1 106 ? 26.241 7.531 10.976 1.00 59.62 106 ILE A N 1
ATOM 770 C CA . ILE A 1 106 ? 27.366 8.358 10.510 1.00 59.62 106 ILE A CA 1
ATOM 771 C C . ILE A 1 106 ? 27.527 9.608 11.390 1.00 59.62 106 ILE A C 1
ATOM 773 O O . ILE A 1 106 ? 28.644 9.939 11.763 1.00 59.62 106 ILE A O 1
ATOM 777 N N . MET A 1 107 ? 26.435 10.271 11.788 1.00 61.53 107 MET A N 1
ATOM 778 C CA . MET A 1 107 ? 26.492 11.398 12.730 1.00 61.53 107 MET A CA 1
ATOM 779 C C . MET A 1 107 ? 26.904 10.960 14.136 1.00 61.53 107 MET A C 1
ATOM 781 O O . MET A 1 107 ? 27.658 11.679 14.774 1.00 61.53 107 MET A O 1
ATOM 785 N N . ILE A 1 108 ? 26.446 9.796 14.610 1.00 61.56 108 ILE A N 1
ATOM 786 C CA . ILE A 1 108 ? 26.836 9.241 15.914 1.00 61.56 108 ILE A CA 1
ATOM 787 C C . ILE A 1 108 ? 28.289 8.744 15.889 1.00 61.56 108 ILE A C 1
ATOM 789 O O . ILE A 1 108 ? 29.005 9.005 16.845 1.00 61.56 108 ILE A O 1
ATOM 793 N N . ALA A 1 109 ? 28.758 8.110 14.809 1.00 59.56 109 ALA A N 1
ATOM 794 C CA . ALA A 1 109 ? 30.170 7.750 14.624 1.00 59.56 109 ALA A CA 1
ATOM 795 C C . ALA A 1 109 ? 31.064 8.998 14.512 1.00 59.56 109 ALA A C 1
ATOM 797 O O . ALA A 1 109 ? 32.067 9.102 15.209 1.00 59.56 109 ALA A O 1
ATOM 798 N N . GLY A 1 110 ? 30.624 10.011 13.757 1.00 61.91 110 GLY A N 1
ATOM 799 C CA . GLY A 1 110 ? 31.299 11.306 13.658 1.00 61.91 110 GLY A CA 1
ATOM 800 C C . GLY A 1 110 ? 31.309 12.108 14.966 1.00 61.91 110 GLY A C 1
ATOM 801 O O . GLY A 1 110 ? 32.276 12.812 15.231 1.00 61.91 110 GLY A O 1
ATOM 802 N N . TRP A 1 111 ? 30.278 11.982 15.811 1.00 56.94 111 TRP A N 1
ATOM 803 C CA . TRP A 1 111 ? 30.258 12.552 17.169 1.00 56.94 111 TRP A C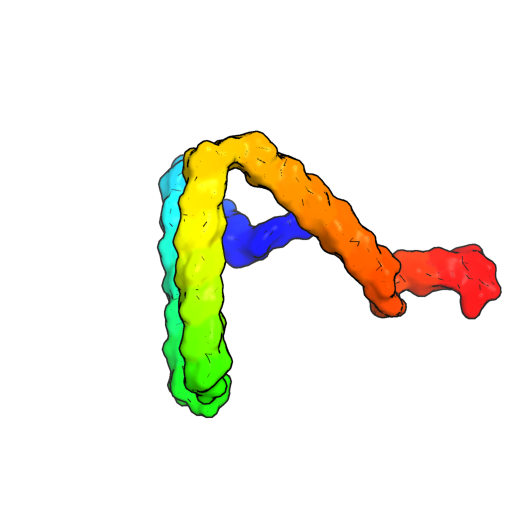A 1
ATOM 804 C C . TRP A 1 111 ? 31.085 11.740 18.177 1.00 56.94 111 TRP A C 1
ATOM 806 O O . TRP A 1 111 ? 31.578 12.312 19.146 1.00 56.94 111 TRP A O 1
ATOM 816 N N . LEU A 1 112 ? 31.234 10.427 17.971 1.00 61.69 112 LEU A N 1
ATOM 817 C CA . LEU A 1 112 ? 32.026 9.525 18.820 1.00 61.69 112 LEU A CA 1
ATOM 818 C C . LEU A 1 112 ? 33.492 9.375 18.374 1.00 61.69 112 LEU A C 1
ATOM 820 O O . LEU A 1 112 ? 34.256 8.723 19.079 1.00 61.69 112 LEU A O 1
ATOM 824 N N . GLY A 1 113 ? 33.904 9.992 17.262 1.00 56.69 113 GLY A N 1
ATOM 825 C CA . GLY A 1 113 ? 35.302 10.019 16.819 1.00 56.69 113 GLY A CA 1
ATOM 826 C C . GLY A 1 113 ? 35.858 8.666 16.352 1.00 56.69 113 GLY A C 1
ATOM 827 O O . GLY A 1 113 ? 37.022 8.373 16.624 1.00 56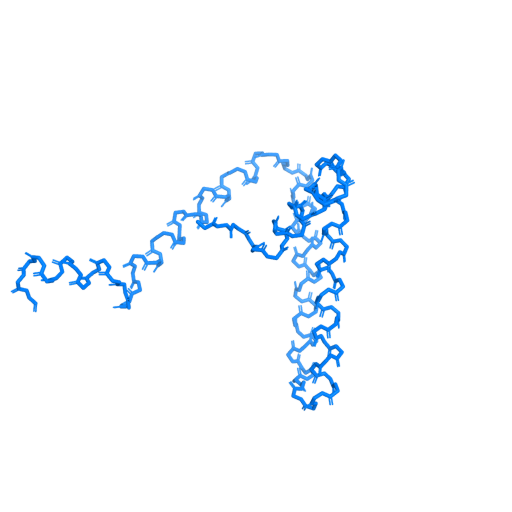.69 113 GLY A O 1
ATOM 828 N N . LEU A 1 114 ? 35.043 7.856 15.668 1.00 49.56 114 LEU A N 1
ATOM 829 C CA . LEU A 1 114 ? 35.447 6.645 14.929 1.00 49.56 114 LEU A CA 1
ATOM 830 C C . LEU A 1 114 ? 35.071 6.791 13.453 1.00 49.56 114 LEU A C 1
ATOM 832 O O . LEU A 1 114 ? 35.869 6.335 12.607 1.00 49.56 114 LEU A O 1
#

Foldseek 3Di:
DCPPVQLSVQLCCCCVVVVDDSVVSSVVSVVVVVVVVVVVQVVCVVVVNDPPVVVVVVVVVCVVCVVVVVVCCVVCPPVVVVVVVVVVVVVVVVVQVPDPPDPVVVVVCVVVVD

pLDDT: mean 79.18, std 11.45, range [38.28, 92.94]

Secondary structure (DSSP, 8-state):
--TTHHHHHHHHHHHHHH---HHHHHHHHHHHHHHHHHHHHHHHHHTT---HHHHHHHHHHHHHHHHHHHHHHHHHTHHHHHHHHHHHHHHHHHHHHH-TT-HHHHHHHHHHT-

Sequence (114 aa):
FFGPGTGSFFALSLVMLLGMGLTRATAHTKALNLMSNVVGIVVLAVGGHIVWVLAGIMAVGQFIGGRMGSHAAMRFGPRLIRPLLVVISLAMTARLLSDPANPLRIMIAGWLGL

Radius of gyration: 19.41 Å; chains: 1; bounding box: 52×35×43 Å